Protein AF-B5M6Z6-F1 (afdb_monomer)

Secondary structure (DSSP, 8-state):
-HHHHHHHHHHHHHHHHHGGGTT--------GGG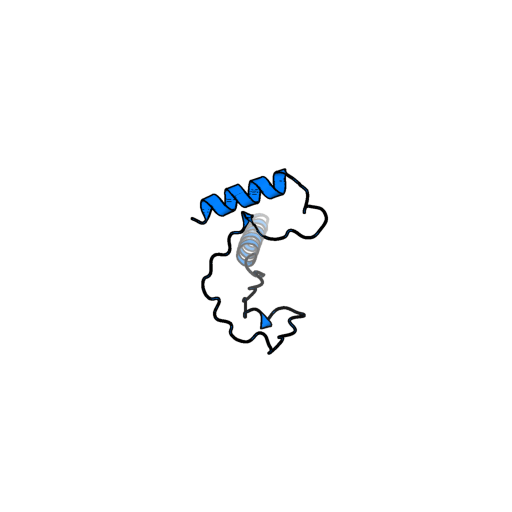STT----TT------------GGGPPP-STTTT-HHHHHHHHHHHHHT-

Sequence (83 aa):
MKTIIWLLLLVCIVYGVVNIEGDRKVVIFRGAKSYPGYRGNHRIQETSPTNRRVDISKVQLYGARKNDPTYRQGLEDLAGLMK

Mean predicted aligned error: 18.93 Å

Solvent-accessible surface area (backbone atoms only — not comparable to full-atom values): 5566 Å² total; per-residue (Å²): 112,71,69,58,54,53,51,52,52,52,51,52,49,53,54,50,63,70,58,68,75,77,78,72,79,78,78,76,83,71,56,78,78,64,45,92,84,57,75,81,67,95,74,72,70,88,68,71,76,71,88,67,85,68,69,57,67,74,56,87,64,75,71,93,60,50,80,39,66,70,58,51,51,54,35,41,56,51,43,62,74,72,110

Radius of gyration: 28.44 Å; Cα contacts (8 Å, |Δi|>4): 17; chains: 1; bounding box: 52×52×59 Å

Foldseek 3Di:
DVVVVVVVVVVVVVVVVVCPPPP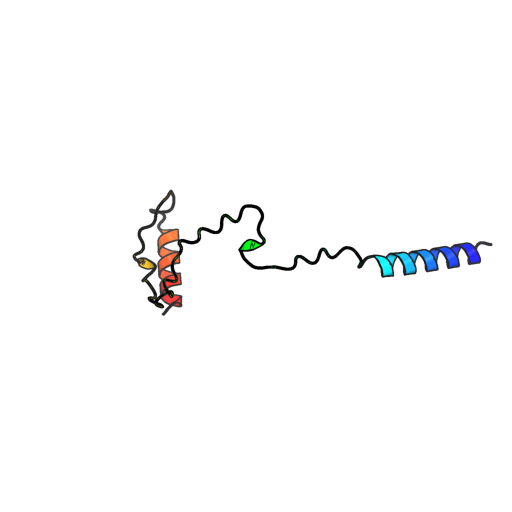PPPPPCPDLVPDDPPPPPVPPPPPPPPPPPDQQLPDQDDDDCSPPVVVSVVSVVVSVVVD

Structure (mmCIF, N/CA/C/O backbone):
data_AF-B5M6Z6-F1
#
_entry.id   AF-B5M6Z6-F1
#
loop_
_atom_site.group_PDB
_atom_site.id
_atom_site.type_symbol
_atom_site.label_atom_id
_atom_site.label_alt_id
_atom_site.label_comp_id
_atom_site.label_asym_id
_atom_site.label_entity_id
_atom_site.label_seq_id
_atom_site.pdbx_PDB_ins_code
_atom_site.Cartn_x
_atom_site.Cartn_y
_atom_site.Cartn_z
_atom_site.occupancy
_atom_site.B_iso_or_equiv
_atom_site.auth_seq_id
_atom_site.auth_comp_id
_atom_site.auth_asym_id
_atom_site.auth_atom_id
_atom_site.pdbx_PDB_model_num
ATOM 1 N N . MET A 1 1 ? 30.339 28.640 -39.314 1.00 65.44 1 MET A N 1
ATOM 2 C CA . MET A 1 1 ? 30.507 28.581 -37.840 1.00 65.44 1 MET A CA 1
ATOM 3 C C . MET A 1 1 ? 29.179 28.431 -37.100 1.00 65.44 1 MET A C 1
ATOM 5 O O . MET A 1 1 ? 29.035 27.457 -36.380 1.00 65.44 1 MET A O 1
ATOM 9 N N . LYS A 1 2 ? 28.177 29.302 -37.318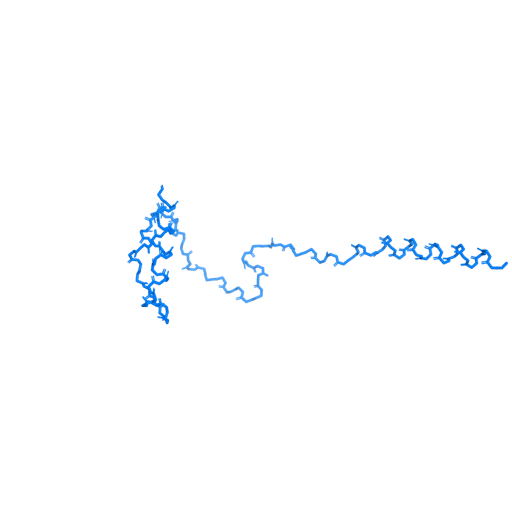 1.00 76.81 2 LYS A N 1
ATOM 10 C CA . LYS A 1 2 ? 26.842 29.183 -36.683 1.00 76.81 2 LYS A CA 1
ATOM 11 C C . LYS A 1 2 ? 26.162 27.815 -36.878 1.00 76.81 2 LYS A C 1
ATOM 13 O O . LYS A 1 2 ? 25.673 27.250 -35.915 1.00 76.81 2 LYS A O 1
ATOM 18 N N . THR A 1 3 ? 26.170 27.255 -38.087 1.00 83.44 3 THR A N 1
ATOM 19 C CA . THR A 1 3 ? 25.528 25.959 -38.404 1.00 83.44 3 THR A CA 1
ATOM 20 C C . THR A 1 3 ? 26.157 24.762 -37.685 1.00 83.44 3 THR A C 1
ATOM 22 O O . THR A 1 3 ? 25.451 23.843 -37.288 1.00 83.44 3 THR A O 1
ATOM 25 N N . ILE A 1 4 ? 27.472 24.800 -37.462 1.00 87.19 4 ILE A N 1
ATOM 26 C CA . ILE A 1 4 ? 28.221 23.760 -36.742 1.00 87.19 4 ILE A CA 1
ATOM 27 C C . ILE A 1 4 ? 27.846 23.767 -35.254 1.00 87.19 4 ILE A C 1
ATOM 29 O O . ILE A 1 4 ? 27.681 22.710 -34.653 1.00 87.19 4 ILE A O 1
ATOM 33 N N . ILE A 1 5 ? 27.640 24.958 -34.681 1.00 89.44 5 ILE A N 1
ATOM 34 C CA . ILE A 1 5 ? 27.197 25.125 -33.290 1.00 89.44 5 ILE A CA 1
ATOM 35 C C . ILE A 1 5 ? 25.792 24.538 -33.103 1.00 89.44 5 ILE A C 1
ATOM 37 O O . ILE A 1 5 ? 25.566 23.800 -32.150 1.00 89.44 5 ILE A O 1
ATOM 41 N N . TRP A 1 6 ? 24.869 24.803 -34.033 1.00 90.50 6 TRP A N 1
ATOM 42 C CA . TRP A 1 6 ? 23.513 24.241 -33.984 1.00 90.50 6 TRP A CA 1
ATOM 43 C C . TRP A 1 6 ? 23.498 22.715 -34.113 1.00 90.50 6 TRP A C 1
ATOM 45 O O . TRP A 1 6 ? 22.757 22.055 -33.388 1.00 90.50 6 TRP A O 1
ATOM 55 N N . LEU A 1 7 ? 24.345 22.149 -34.979 1.00 89.88 7 LEU A N 1
ATOM 56 C CA . LEU A 1 7 ? 24.485 20.697 -35.116 1.00 89.88 7 LEU A CA 1
ATOM 57 C C . LEU A 1 7 ? 25.020 20.044 -33.839 1.00 89.88 7 LEU A C 1
ATOM 59 O O . LEU A 1 7 ? 24.457 19.050 -33.388 1.00 89.88 7 LEU A O 1
ATOM 63 N N . LEU A 1 8 ? 26.056 20.618 -33.222 1.00 89.06 8 LEU A N 1
ATOM 64 C CA . LEU A 1 8 ? 26.585 20.117 -31.949 1.00 89.06 8 LEU A CA 1
ATOM 65 C C . LEU A 1 8 ? 25.543 20.183 -30.829 1.00 89.06 8 LEU A C 1
ATOM 67 O O . LEU A 1 8 ? 25.408 19.235 -30.061 1.00 89.06 8 LEU A O 1
ATOM 71 N N . LEU A 1 9 ? 24.773 21.269 -30.763 1.00 90.19 9 LEU A N 1
ATOM 72 C CA . LEU A 1 9 ? 23.730 21.445 -29.754 1.00 90.19 9 LEU A CA 1
ATOM 73 C C . LEU A 1 9 ? 22.615 20.399 -29.923 1.00 90.19 9 LEU A C 1
ATOM 75 O O . LEU A 1 9 ? 22.192 19.786 -28.945 1.00 90.19 9 LEU A O 1
ATOM 79 N N . LEU A 1 10 ? 22.208 20.122 -31.165 1.00 91.00 10 LEU A N 1
ATOM 80 C CA . LEU A 1 10 ? 21.221 19.086 -31.475 1.00 91.00 10 LEU A CA 1
ATOM 81 C C . LEU A 1 10 ? 21.723 17.693 -31.065 1.00 91.00 10 LEU A C 1
ATOM 83 O O . LEU A 1 10 ? 20.995 16.955 -30.402 1.00 91.00 10 LEU A O 1
ATOM 87 N N . VAL A 1 11 ? 22.979 17.358 -31.375 1.00 91.94 11 VAL A N 1
ATOM 88 C CA . VAL A 1 11 ? 23.600 16.086 -30.960 1.00 91.94 11 VAL A CA 1
ATOM 89 C C . VAL A 1 11 ? 23.640 15.957 -29.434 1.00 91.94 11 VAL A C 1
ATOM 91 O O . VAL A 1 11 ? 23.275 14.907 -28.906 1.00 91.94 11 VAL A O 1
ATOM 94 N N . CYS A 1 12 ? 24.004 17.021 -28.714 1.00 86.81 12 CYS A N 1
ATOM 95 C CA . CYS A 1 12 ? 24.008 17.027 -27.249 1.00 86.81 12 CYS A CA 1
ATOM 96 C C . CYS A 1 12 ? 22.607 16.820 -26.654 1.00 86.81 12 CYS A C 1
ATOM 98 O O . CYS A 1 12 ? 22.470 16.090 -25.674 1.00 86.81 12 CYS A O 1
ATOM 100 N N . ILE A 1 13 ? 21.568 17.421 -27.244 1.00 87.50 13 ILE A N 1
ATOM 101 C CA . ILE A 1 13 ? 20.179 17.235 -26.795 1.00 87.50 13 ILE A CA 1
ATOM 102 C C . ILE A 1 13 ? 19.741 15.785 -27.001 1.00 87.50 13 ILE A C 1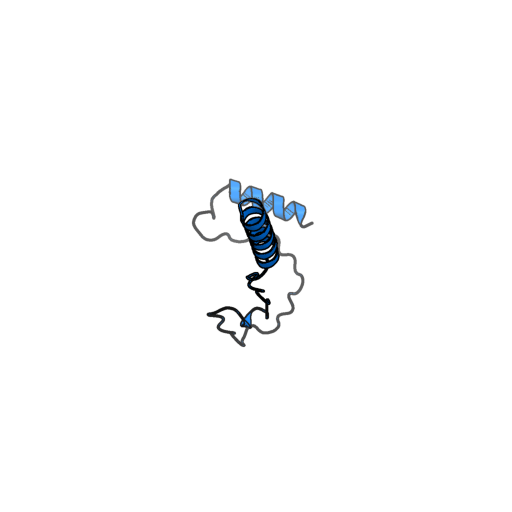
ATOM 104 O O . ILE A 1 13 ? 19.219 15.174 -26.071 1.00 87.50 13 ILE A O 1
ATOM 108 N N . VAL A 1 14 ? 19.980 15.215 -28.185 1.00 87.19 14 VAL A N 1
ATOM 109 C CA . VAL A 1 14 ? 19.616 13.819 -28.480 1.00 87.19 14 VAL A CA 1
ATOM 110 C C . VAL A 1 14 ? 20.347 12.866 -27.535 1.00 87.19 14 VAL A C 1
ATOM 112 O O . VAL A 1 14 ? 19.722 11.982 -26.954 1.00 87.19 14 VAL A O 1
ATOM 115 N N . TYR A 1 15 ? 21.644 13.084 -27.310 1.00 85.50 15 TYR A N 1
ATOM 116 C CA . TYR A 1 15 ? 22.427 12.281 -26.372 1.00 85.50 15 TYR A CA 1
ATOM 117 C C . TYR A 1 15 ? 21.923 12.416 -24.928 1.00 85.50 15 TYR A C 1
ATOM 119 O O . TYR A 1 15 ? 21.837 11.421 -24.212 1.00 85.50 15 TYR A O 1
ATOM 127 N N . GLY A 1 16 ? 21.549 13.623 -24.498 1.00 79.25 16 GLY A N 1
ATOM 128 C CA . GLY A 1 16 ? 20.966 13.859 -23.179 1.00 79.25 16 GLY A CA 1
ATOM 129 C C . GLY A 1 16 ? 19.637 13.129 -22.993 1.00 79.25 16 GLY A C 1
ATOM 130 O O . GLY A 1 16 ? 19.475 12.417 -22.009 1.00 79.25 16 GLY A O 1
ATOM 131 N N . VAL A 1 17 ? 18.719 13.240 -23.958 1.00 77.25 17 VAL A N 1
ATOM 132 C CA . VAL A 1 17 ? 17.391 12.603 -23.897 1.00 77.25 17 VAL A CA 1
ATOM 133 C C . VAL A 1 17 ? 17.489 11.077 -23.878 1.00 77.25 17 VAL A C 1
ATOM 135 O O . VAL A 1 17 ? 16.794 10.440 -23.092 1.00 77.25 17 VAL A O 1
ATOM 138 N N . VAL A 1 18 ? 18.385 10.486 -24.674 1.00 73.00 18 VAL A N 1
ATOM 139 C CA . VAL A 1 18 ? 18.596 9.026 -24.695 1.00 73.00 18 VAL A CA 1
ATOM 140 C C . VAL A 1 18 ? 19.180 8.510 -23.373 1.00 73.00 18 VAL A C 1
ATOM 142 O O . VAL A 1 18 ? 18.866 7.403 -22.950 1.00 73.00 18 VAL A O 1
ATOM 145 N N . ASN A 1 19 ? 19.994 9.308 -22.677 1.00 66.81 19 ASN A N 1
ATOM 146 C CA . ASN A 1 19 ? 20.622 8.901 -21.416 1.00 66.81 19 ASN A CA 1
ATOM 147 C C . ASN A 1 19 ? 19.776 9.190 -20.158 1.00 66.81 19 ASN A C 1
ATOM 149 O O . ASN A 1 19 ? 20.199 8.846 -19.054 1.00 66.81 19 ASN A O 1
ATOM 153 N N . ILE A 1 20 ? 18.577 9.776 -20.288 1.00 62.41 20 ILE A N 1
ATOM 154 C CA . ILE A 1 20 ? 17.683 10.064 -19.145 1.00 62.41 20 ILE A CA 1
ATOM 155 C C . ILE A 1 20 ? 17.092 8.788 -18.507 1.00 62.41 20 ILE A C 1
ATOM 157 O O . ILE A 1 20 ? 16.559 8.836 -17.400 1.00 62.41 20 ILE A O 1
ATOM 161 N N . GLU A 1 21 ? 17.230 7.614 -19.125 1.00 59.31 21 GLU A N 1
ATOM 162 C CA . GLU A 1 21 ? 16.615 6.372 -18.625 1.00 59.31 21 GLU A CA 1
ATOM 163 C C . GLU A 1 21 ? 17.437 5.575 -17.594 1.00 59.31 21 GLU A C 1
ATOM 165 O O . GLU A 1 21 ? 17.042 4.478 -17.195 1.00 59.31 21 GLU A O 1
ATOM 170 N N . GLY A 1 22 ? 18.547 6.128 -17.103 1.00 58.53 22 GLY A N 1
ATOM 171 C CA . GLY A 1 22 ? 19.583 5.353 -16.417 1.00 58.53 22 GLY A CA 1
ATOM 172 C C . GLY A 1 22 ? 19.521 5.180 -14.895 1.00 58.53 22 GLY A C 1
ATOM 173 O O . GLY A 1 22 ? 20.413 4.520 -14.378 1.00 58.53 22 GLY A O 1
ATOM 174 N N . ASP A 1 23 ? 18.545 5.723 -14.156 1.00 56.28 23 ASP A N 1
ATOM 175 C CA . ASP A 1 23 ? 18.500 5.545 -12.683 1.00 56.28 23 ASP A CA 1
ATOM 176 C C . ASP A 1 23 ? 17.151 5.014 -12.182 1.00 56.28 23 ASP A C 1
ATOM 178 O O . ASP A 1 23 ? 16.570 5.455 -11.186 1.00 56.28 23 ASP A O 1
ATOM 182 N N . ARG A 1 24 ? 16.615 4.018 -12.893 1.00 62.22 24 ARG A N 1
ATOM 183 C CA . ARG A 1 24 ? 15.537 3.192 -12.345 1.00 62.22 24 ARG A CA 1
ATOM 184 C C . ARG A 1 24 ? 16.159 2.258 -11.313 1.00 62.22 24 ARG A C 1
ATOM 186 O O . ARG A 1 24 ? 16.589 1.159 -11.653 1.00 62.22 24 ARG A O 1
ATOM 193 N N . LYS A 1 25 ? 16.211 2.686 -10.047 1.00 62.59 25 LYS A N 1
ATOM 194 C CA . LYS A 1 25 ? 16.536 1.802 -8.917 1.00 62.59 25 LYS A CA 1
ATOM 195 C C . LYS A 1 25 ? 15.570 0.622 -8.928 1.00 62.59 25 LYS A C 1
ATOM 197 O O . LYS A 1 25 ? 14.435 0.726 -8.468 1.00 62.59 25 LYS A O 1
ATOM 202 N N . VAL A 1 26 ? 16.012 -0.499 -9.491 1.00 63.28 26 VAL A N 1
ATOM 203 C CA . VAL A 1 26 ? 15.253 -1.745 -9.512 1.00 63.28 26 VAL A CA 1
ATOM 204 C C . VAL A 1 26 ? 15.195 -2.250 -8.075 1.00 63.28 26 VAL A C 1
ATOM 206 O O . VAL A 1 26 ? 16.120 -2.892 -7.579 1.00 63.28 26 VAL A O 1
ATOM 209 N N . VAL A 1 27 ? 14.115 -1.918 -7.372 1.00 64.94 27 VAL A N 1
ATOM 210 C CA . VAL A 1 27 ? 13.824 -2.484 -6.056 1.00 64.94 27 VAL A CA 1
ATOM 211 C C . VAL A 1 27 ? 13.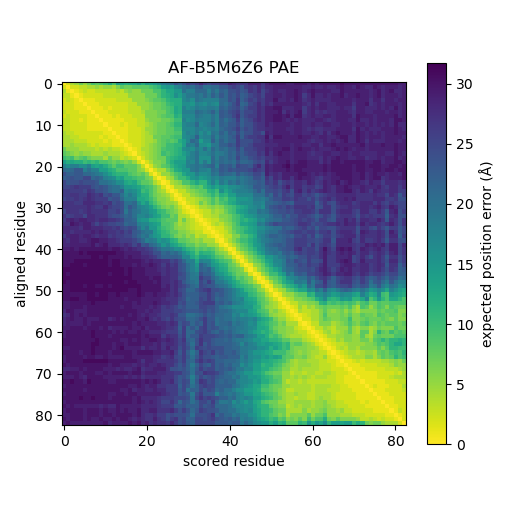370 -3.920 -6.290 1.00 64.94 27 VAL A C 1
ATOM 213 O O . VAL A 1 27 ? 12.189 -4.206 -6.471 1.00 64.94 27 VAL A O 1
ATOM 216 N N . ILE A 1 28 ? 14.338 -4.833 -6.354 1.00 68.62 28 ILE A N 1
ATOM 217 C CA . ILE A 1 28 ? 14.064 -6.266 -6.424 1.00 68.62 28 ILE A CA 1
ATOM 218 C C . ILE A 1 28 ? 13.501 -6.670 -5.064 1.00 68.62 28 ILE A C 1
ATOM 220 O O . ILE A 1 28 ? 14.233 -6.764 -4.076 1.00 68.62 28 ILE A O 1
ATOM 224 N N . PHE A 1 29 ? 12.193 -6.901 -5.011 1.00 64.38 29 PHE A N 1
ATOM 225 C CA . PHE A 1 29 ? 11.544 -7.465 -3.838 1.00 64.38 29 PHE A CA 1
ATOM 226 C C . PHE A 1 29 ? 12.079 -8.886 -3.607 1.00 64.38 29 PHE A C 1
ATOM 228 O O . PHE A 1 29 ? 11.796 -9.799 -4.378 1.00 64.38 29 PHE A O 1
ATOM 235 N N . ARG A 1 30 ? 12.879 -9.079 -2.551 1.00 68.25 30 ARG A N 1
ATOM 236 C CA . ARG A 1 30 ? 13.488 -10.374 -2.189 1.00 68.25 30 ARG A CA 1
ATOM 237 C C . ARG A 1 30 ? 12.737 -11.077 -1.044 1.00 68.25 30 ARG A C 1
ATOM 239 O O . ARG A 1 30 ? 13.291 -11.941 -0.366 1.00 68.25 30 ARG A O 1
ATOM 246 N N . GLY A 1 31 ? 11.465 -10.726 -0.841 1.00 73.00 31 GLY A N 1
ATOM 247 C CA . GLY A 1 31 ? 10.603 -11.276 0.208 1.00 73.00 31 GLY A CA 1
ATOM 248 C C . GLY A 1 31 ? 10.733 -10.556 1.554 1.00 73.00 31 GLY A C 1
ATOM 249 O O . GLY A 1 31 ? 11.529 -9.640 1.720 1.00 73.00 31 GLY A O 1
ATOM 250 N N . ALA A 1 32 ? 9.958 -10.979 2.557 1.00 68.00 32 ALA A N 1
ATOM 251 C CA . ALA A 1 32 ? 9.885 -10.301 3.861 1.00 68.00 32 ALA A CA 1
ATOM 252 C C . ALA A 1 32 ? 11.258 -10.102 4.545 1.00 68.00 32 ALA A C 1
ATOM 254 O O . ALA A 1 32 ? 11.473 -9.109 5.235 1.00 68.00 32 ALA A O 1
ATOM 255 N N . LYS A 1 33 ? 12.215 -11.003 4.280 1.00 69.06 33 LYS A N 1
ATOM 256 C CA . LYS A 1 33 ? 13.587 -10.960 4.811 1.00 69.06 33 LYS A CA 1
ATOM 257 C C . LYS A 1 33 ? 14.437 -9.799 4.283 1.00 69.06 33 LYS A C 1
ATOM 259 O O . LYS A 1 33 ? 15.471 -9.520 4.878 1.00 69.06 33 LYS A O 1
ATOM 264 N N . SER A 1 34 ? 14.051 -9.142 3.187 1.00 71.31 34 SER A N 1
ATOM 265 C CA . SER A 1 34 ? 14.851 -8.060 2.597 1.00 71.31 34 SER A CA 1
ATOM 266 C C . SER A 1 34 ? 14.595 -6.678 3.191 1.00 71.31 34 SER A C 1
ATOM 268 O O . SER A 1 34 ? 15.250 -5.723 2.783 1.00 71.31 34 SER A O 1
ATOM 270 N N . TYR A 1 35 ? 13.665 -6.548 4.142 1.00 68.62 35 TYR A N 1
ATOM 271 C CA . TYR A 1 35 ? 13.410 -5.274 4.808 1.00 68.62 35 TYR A CA 1
ATOM 272 C C . TYR A 1 35 ? 14.429 -5.002 5.925 1.00 68.62 35 TYR A C 1
ATOM 274 O O . TYR A 1 35 ? 14.610 -5.852 6.806 1.00 68.62 35 TYR A O 1
ATOM 282 N N . PRO A 1 36 ? 15.053 -3.808 5.953 1.00 64.81 36 PRO A N 1
ATOM 283 C CA . PRO A 1 36 ? 15.848 -3.367 7.093 1.00 64.81 36 PRO A CA 1
ATOM 284 C C . PRO A 1 36 ? 14.992 -3.399 8.366 1.00 64.81 36 PRO A C 1
ATOM 286 O O . PRO A 1 36 ? 13.950 -2.754 8.433 1.00 64.81 36 PRO A O 1
ATOM 289 N N . GLY A 1 37 ? 15.407 -4.184 9.363 1.00 72.00 37 GLY A N 1
ATOM 290 C CA . GLY A 1 37 ? 14.658 -4.369 10.612 1.00 72.00 37 GLY A CA 1
ATOM 291 C C . GLY A 1 37 ? 13.788 -5.630 10.680 1.00 72.00 37 GLY A C 1
ATOM 292 O O . GLY A 1 37 ? 13.180 -5.872 11.724 1.00 72.00 37 GLY A O 1
ATOM 293 N N . TYR A 1 38 ? 13.757 -6.471 9.638 1.00 67.25 38 TYR A N 1
ATOM 294 C CA . TYR A 1 38 ? 13.076 -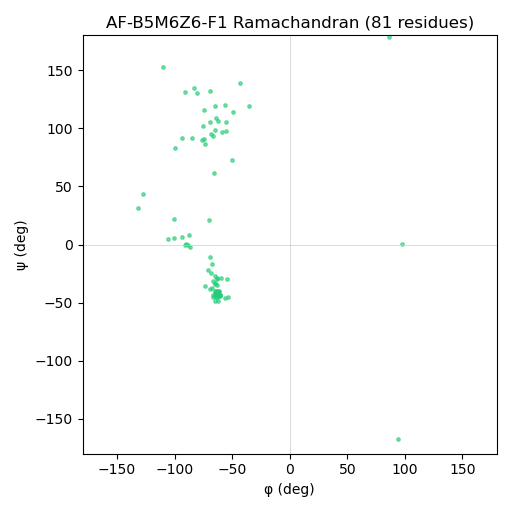7.767 9.704 1.00 67.25 38 TYR A CA 1
ATOM 295 C C . TYR A 1 38 ? 13.757 -8.698 10.720 1.00 67.25 38 TYR A C 1
ATOM 297 O O . TYR A 1 38 ? 14.750 -9.369 10.434 1.00 67.25 38 TYR A O 1
ATOM 305 N N . ARG A 1 39 ? 13.201 -8.766 11.932 1.00 69.19 39 ARG A N 1
ATOM 306 C CA . ARG A 1 39 ? 13.520 -9.804 12.915 1.00 69.19 39 ARG A CA 1
ATOM 307 C C . ARG A 1 39 ? 12.649 -11.010 12.601 1.00 69.19 39 ARG A C 1
ATOM 309 O O . ARG A 1 39 ? 11.509 -11.092 13.049 1.00 69.19 39 ARG A O 1
ATOM 316 N N . GLY A 1 40 ? 13.179 -11.920 11.786 1.00 63.50 40 GLY A N 1
ATOM 317 C CA . GLY A 1 40 ? 12.535 -13.194 11.483 1.00 63.50 40 GLY A CA 1
ATOM 318 C C . GLY A 1 40 ? 12.322 -13.975 12.770 1.00 63.50 40 GLY A C 1
ATOM 319 O O . GLY A 1 40 ? 13.235 -14.631 13.265 1.00 63.50 40 GLY A O 1
ATOM 320 N N . ASN A 1 41 ? 11.127 -13.879 13.339 1.00 58.34 41 ASN A N 1
ATOM 321 C CA . ASN A 1 41 ? 10.764 -14.653 14.506 1.00 58.34 41 ASN A CA 1
ATOM 322 C C . ASN A 1 41 ? 10.503 -16.080 14.005 1.00 58.34 41 ASN A C 1
ATOM 324 O O . ASN A 1 41 ? 9.469 -16.344 13.398 1.00 58.34 41 ASN A O 1
ATOM 328 N N . HIS A 1 42 ? 11.451 -17.000 14.207 1.00 57.66 42 HIS A N 1
ATOM 329 C CA . H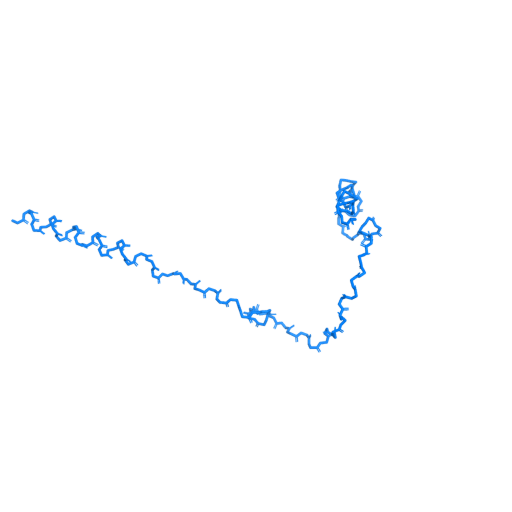IS A 1 42 ? 11.394 -18.398 13.733 1.00 57.66 42 HIS A CA 1
ATOM 330 C C . HIS A 1 42 ? 10.345 -19.241 14.493 1.00 57.66 42 HIS A C 1
ATOM 332 O O . HIS A 1 42 ? 10.421 -20.463 14.550 1.00 57.66 42 HIS A O 1
ATOM 338 N N . ARG A 1 43 ? 9.363 -18.581 15.114 1.00 50.94 43 ARG A N 1
ATOM 339 C CA . ARG A 1 43 ? 8.328 -19.173 15.960 1.00 50.94 43 ARG A CA 1
ATOM 340 C C . ARG A 1 43 ? 6.935 -18.674 15.588 1.00 50.94 43 ARG A C 1
ATOM 342 O O . ARG A 1 43 ? 6.068 -18.562 16.444 1.00 50.94 43 ARG A O 1
ATOM 349 N N . ILE A 1 44 ? 6.708 -18.364 14.317 1.00 53.88 44 ILE A N 1
ATOM 350 C CA . ILE A 1 44 ? 5.353 -18.399 13.772 1.00 53.88 44 ILE A CA 1
ATOM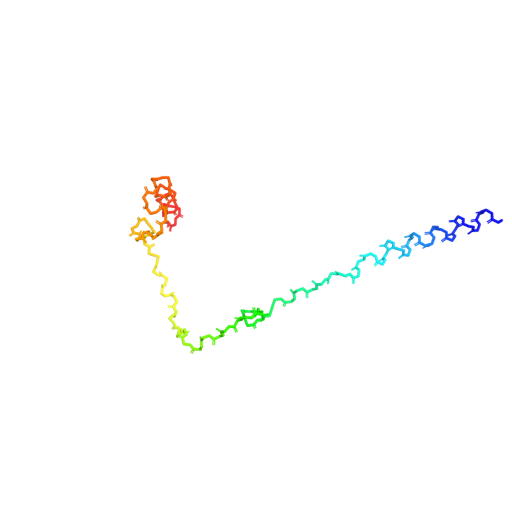 351 C C . ILE A 1 44 ? 5.288 -19.725 13.042 1.00 53.88 44 ILE A C 1
ATOM 353 O O . ILE A 1 44 ? 5.623 -19.835 11.868 1.00 53.88 44 ILE A O 1
ATOM 357 N N . GLN A 1 45 ? 5.004 -20.756 13.837 1.00 52.69 45 GLN A N 1
ATOM 358 C CA . GLN A 1 45 ? 4.623 -22.065 13.341 1.00 52.69 45 GLN A CA 1
ATOM 359 C C . GLN A 1 45 ? 3.637 -21.871 12.197 1.00 52.69 45 GLN A C 1
ATOM 361 O O . GLN A 1 45 ? 2.749 -21.020 12.284 1.00 52.69 45 GLN A O 1
ATOM 366 N N . GLU A 1 46 ? 3.821 -22.676 11.161 1.00 52.47 46 GLU A N 1
ATOM 367 C CA . GLU A 1 46 ? 2.869 -22.980 10.105 1.00 52.47 46 GLU A CA 1
ATOM 368 C C . GLU A 1 46 ? 1.521 -23.394 10.715 1.00 52.47 46 GLU A C 1
ATOM 370 O O . GLU A 1 46 ? 1.114 -24.550 10.700 1.00 52.47 46 GLU A O 1
ATOM 375 N N . THR A 1 47 ? 0.780 -22.443 11.268 1.00 52.62 47 THR A N 1
ATOM 376 C CA . THR A 1 47 ? -0.664 -22.553 11.287 1.00 52.62 47 THR A CA 1
ATOM 377 C C . THR A 1 47 ? -1.037 -22.200 9.868 1.00 52.62 47 THR A C 1
ATOM 379 O O . THR A 1 47 ? -1.178 -21.029 9.519 1.00 52.62 47 THR A O 1
ATOM 382 N N . SER A 1 48 ? -1.098 -23.232 9.019 1.00 52.53 48 SER A N 1
ATOM 383 C CA . SER A 1 48 ? -1.898 -23.184 7.799 1.00 52.53 48 SER A CA 1
ATOM 384 C C . SER A 1 48 ? -3.146 -22.376 8.149 1.00 52.53 48 SER A C 1
ATOM 386 O O . SER A 1 48 ? -3.797 -22.734 9.140 1.00 52.53 48 SER A O 1
ATOM 388 N N . PRO A 1 49 ? -3.421 -21.232 7.493 1.00 57.19 49 PRO A N 1
ATOM 389 C CA . PRO A 1 49 ? -4.590 -20.454 7.826 1.00 57.19 49 PRO A CA 1
ATOM 390 C C . PRO A 1 49 ? -5.750 -21.340 7.416 1.00 57.19 49 PRO A C 1
ATOM 392 O O . PRO A 1 49 ? -6.142 -21.376 6.251 1.00 57.19 49 PRO A O 1
ATOM 395 N N . THR A 1 50 ? -6.268 -22.121 8.362 1.00 56.41 50 THR A N 1
ATOM 396 C CA . THR A 1 50 ? -7.562 -22.753 8.222 1.00 56.41 50 THR A CA 1
ATOM 397 C C . THR A 1 50 ? -8.450 -21.609 7.789 1.00 56.41 50 THR A C 1
ATOM 399 O O . THR A 1 50 ? -8.562 -20.624 8.520 1.00 56.41 50 THR A O 1
ATOM 402 N N . ASN A 1 51 ? -8.944 -21.693 6.554 1.00 56.34 51 ASN A N 1
ATOM 403 C CA . ASN A 1 51 ? -9.756 -20.700 5.863 1.00 56.34 51 ASN A CA 1
ATOM 404 C C . ASN A 1 51 ? -11.103 -20.567 6.581 1.00 56.34 51 ASN A C 1
ATOM 406 O O . ASN A 1 51 ? -12.168 -20.908 6.076 1.00 56.34 51 ASN A O 1
ATOM 410 N N . ARG A 1 52 ? -11.043 -20.163 7.843 1.00 57.91 52 ARG A N 1
ATOM 411 C CA . ARG A 1 52 ? -12.170 -19.920 8.701 1.00 57.91 52 ARG A CA 1
ATOM 412 C C . ARG A 1 52 ? -12.426 -18.443 8.525 1.00 57.91 52 ARG A C 1
ATOM 414 O O . ARG A 1 52 ? -11.808 -17.618 9.190 1.00 57.91 52 ARG A O 1
ATOM 421 N N . ARG A 1 53 ? -13.299 -18.123 7.572 1.00 61.84 53 ARG A N 1
ATOM 422 C CA . ARG A 1 53 ? -13.886 -16.788 7.470 1.00 61.84 53 ARG A CA 1
ATOM 423 C C . ARG A 1 53 ? -14.533 -16.493 8.824 1.00 61.84 53 ARG A C 1
ATOM 425 O O . ARG A 1 53 ? -15.523 -17.122 9.193 1.00 61.84 53 ARG A O 1
ATOM 432 N N . VAL A 1 54 ? -13.893 -15.636 9.613 1.00 66.88 54 VAL A N 1
ATOM 433 C CA . VAL A 1 54 ? -14.433 -15.167 10.889 1.00 66.88 54 VAL A CA 1
ATOM 434 C C . VAL A 1 54 ? -15.380 -14.021 10.573 1.00 66.88 54 VAL A C 1
ATOM 436 O O . VAL A 1 54 ? -15.059 -13.157 9.763 1.00 66.88 54 VAL A O 1
ATOM 439 N N . ASP A 1 55 ? -16.553 -14.040 11.193 1.00 72.31 55 ASP A N 1
ATOM 440 C CA . ASP A 1 55 ? -17.550 -12.984 11.062 1.00 72.31 55 ASP A CA 1
ATOM 441 C C . ASP A 1 55 ? -16.986 -11.658 11.600 1.00 72.31 55 ASP A C 1
ATOM 443 O O . ASP A 1 55 ? -16.818 -11.480 12.809 1.00 72.31 55 ASP A O 1
ATOM 447 N N . ILE A 1 56 ? -16.660 -10.744 10.681 1.00 75.31 56 ILE A N 1
ATOM 448 C CA . ILE A 1 56 ? -15.998 -9.468 10.979 1.00 75.31 56 ILE A CA 1
ATOM 449 C C . ILE A 1 56 ? -16.930 -8.532 11.766 1.00 75.31 56 ILE A C 1
ATOM 451 O O . ILE A 1 56 ? -16.450 -7.713 12.552 1.00 75.31 56 ILE A O 1
ATOM 455 N N . SER A 1 57 ? -18.253 -8.706 11.653 1.00 71.25 57 SER A N 1
ATOM 456 C CA . SER A 1 57 ? -19.240 -7.883 12.369 1.00 71.25 57 SER A CA 1
ATOM 457 C C . SER A 1 57 ? -19.144 -8.023 13.896 1.00 71.25 57 SER A C 1
ATOM 459 O O . SER A 1 57 ? -19.414 -7.079 14.638 1.00 71.25 57 SER A O 1
ATOM 461 N N . LYS A 1 58 ? -18.700 -9.189 14.386 1.00 73.19 58 LYS A N 1
ATOM 462 C CA . LYS A 1 58 ? -18.653 -9.524 15.822 1.00 73.19 58 LYS A CA 1
ATOM 463 C C . LYS A 1 58 ? -17.269 -9.382 16.445 1.00 73.19 58 LYS A C 1
ATOM 465 O O . LYS A 1 58 ? -17.079 -9.747 17.607 1.00 73.19 58 LYS A O 1
ATOM 470 N N . VAL A 1 59 ? -16.292 -8.872 15.701 1.00 72.31 59 VAL A N 1
ATOM 471 C CA . VAL A 1 59 ? -14.927 -8.723 16.210 1.00 72.31 59 VAL A CA 1
ATOM 472 C C . VAL A 1 59 ? -14.899 -7.639 17.292 1.00 72.31 59 VAL A C 1
ATOM 474 O O . VAL A 1 59 ? -15.455 -6.550 17.133 1.00 72.31 59 VAL A O 1
ATOM 477 N N . GLN A 1 60 ? -14.259 -7.944 18.425 1.00 78.12 60 GLN A N 1
ATOM 478 C CA . GLN A 1 60 ? -14.015 -6.946 19.463 1.00 78.12 60 GLN A CA 1
ATOM 479 C C . GLN A 1 60 ? -13.078 -5.873 18.910 1.00 78.12 60 GLN A C 1
ATOM 481 O O . GLN A 1 60 ? -11.952 -6.158 18.507 1.00 78.12 60 GLN A O 1
ATOM 486 N N . LEU A 1 61 ? -13.562 -4.634 18.880 1.00 77.56 61 LEU A N 1
ATOM 487 C CA . LEU A 1 61 ? -12.807 -3.495 18.381 1.00 77.56 61 LEU A CA 1
ATOM 488 C C . LEU A 1 61 ? -12.038 -2.852 19.536 1.00 77.56 61 LEU A C 1
ATOM 490 O O . LEU A 1 61 ? -12.605 -2.568 20.592 1.00 77.56 61 LEU A O 1
ATOM 494 N N . TYR A 1 62 ? -10.749 -2.595 19.325 1.00 78.56 62 TYR A N 1
ATOM 495 C CA . TYR A 1 62 ? -9.877 -1.937 20.298 1.00 78.56 62 TYR A CA 1
ATOM 496 C C . TYR A 1 62 ? -9.503 -0.524 19.822 1.00 78.56 62 TYR A C 1
ATOM 498 O O . TYR A 1 62 ? -9.456 -0.246 18.625 1.00 78.56 62 TYR A O 1
ATOM 506 N N . GLY A 1 63 ? -9.223 0.381 20.765 1.00 80.50 63 GLY A N 1
ATOM 507 C CA . GLY A 1 63 ? -8.775 1.750 20.479 1.00 80.50 63 GLY A CA 1
ATOM 508 C C . GLY A 1 63 ? -9.889 2.802 20.420 1.00 80.50 63 GLY A C 1
ATOM 509 O O . GLY A 1 63 ? -11.019 2.569 20.845 1.00 80.50 63 GLY A O 1
ATOM 510 N N . ALA A 1 64 ? -9.550 3.992 19.917 1.00 78.31 64 ALA A N 1
ATOM 511 C CA . ALA A 1 64 ? -10.413 5.178 19.961 1.00 78.31 64 ALA A CA 1
ATOM 512 C C . ALA A 1 64 ? -11.707 5.043 19.136 1.00 78.31 64 ALA A C 1
ATOM 514 O O . ALA A 1 64 ? -12.718 5.647 19.474 1.00 78.31 64 ALA A O 1
ATOM 515 N N . ARG A 1 65 ? -11.692 4.219 18.080 1.00 69.25 65 ARG A N 1
ATOM 516 C CA . ARG A 1 65 ? -12.825 4.034 17.155 1.00 69.25 65 ARG A CA 1
ATOM 517 C C . ARG A 1 65 ? -13.742 2.863 17.513 1.00 69.25 65 ARG A C 1
ATOM 519 O O . ARG A 1 65 ? -14.661 2.557 16.766 1.00 69.25 65 ARG A O 1
ATOM 526 N N . LYS A 1 66 ? -13.529 2.212 18.662 1.00 74.38 66 LYS A N 1
ATOM 527 C CA . LYS A 1 66 ? -14.326 1.047 19.092 1.00 74.38 66 LYS A CA 1
ATOM 528 C C . LYS A 1 66 ? -15.827 1.333 19.245 1.00 74.38 66 LYS A C 1
ATOM 530 O O . LYS A 1 66 ? -16.636 0.429 19.079 1.00 74.38 66 LYS A O 1
ATOM 535 N N . ASN A 1 67 ? -16.168 2.582 19.566 1.00 76.44 67 ASN A N 1
ATOM 536 C CA . ASN A 1 67 ? -17.538 3.050 19.780 1.00 76.44 67 ASN A CA 1
ATOM 537 C C . ASN A 1 67 ? -18.052 3.907 18.611 1.00 76.44 67 ASN A C 1
ATOM 539 O O . ASN A 1 67 ? -19.128 4.482 18.727 1.00 76.44 67 ASN A O 1
ATOM 543 N N . ASP A 1 68 ? -17.286 4.047 17.523 1.00 85.38 68 ASP A N 1
ATOM 544 C CA . ASP A 1 68 ? -17.708 4.842 16.370 1.00 85.38 68 ASP A CA 1
ATOM 545 C C . ASP A 1 68 ? -18.786 4.065 15.587 1.00 85.38 68 ASP A C 1
ATOM 547 O O . ASP A 1 68 ? -18.495 2.981 15.063 1.00 85.38 68 ASP A O 1
ATOM 551 N N . PRO A 1 69 ? -20.030 4.575 15.514 1.00 83.06 69 PRO A N 1
ATOM 552 C CA . PRO A 1 69 ? -21.117 3.879 14.832 1.00 83.06 69 PRO A CA 1
ATOM 553 C C . PRO A 1 69 ? -20.858 3.750 13.326 1.00 83.06 69 PRO A C 1
ATOM 555 O O . PRO A 1 69 ? -21.185 2.723 12.735 1.00 83.06 69 PRO A O 1
ATOM 558 N N . THR A 1 70 ? -20.194 4.736 12.718 1.00 87.62 70 THR A N 1
ATOM 559 C CA . THR A 1 70 ? -19.838 4.733 11.290 1.00 87.62 70 THR A CA 1
ATOM 560 C C . THR A 1 70 ? -18.859 3.610 10.982 1.00 87.62 70 THR A C 1
ATOM 562 O O . THR A 1 70 ? -18.953 2.930 9.962 1.00 87.62 70 THR A O 1
ATOM 565 N N . TYR A 1 71 ? -17.913 3.393 11.896 1.00 83.06 71 TYR A N 1
ATOM 566 C CA . TYR A 1 71 ? -16.918 2.341 11.759 1.00 83.06 71 TYR A CA 1
ATOM 567 C C . TYR A 1 71 ? -17.547 0.947 11.868 1.00 83.06 71 TYR A C 1
ATOM 569 O O . TYR A 1 71 ? -17.172 0.052 11.115 1.00 83.06 71 TYR A O 1
ATOM 577 N N . ARG A 1 72 ? -18.544 0.767 12.747 1.00 81.38 72 ARG A N 1
ATOM 578 C CA . ARG A 1 72 ? -19.307 -0.488 12.827 1.00 81.38 72 ARG A CA 1
ATOM 579 C C . ARG A 1 72 ? -20.147 -0.752 11.586 1.00 81.38 72 ARG A C 1
ATOM 581 O O . ARG A 1 72 ? -20.084 -1.865 11.074 1.00 81.38 72 ARG A O 1
ATOM 588 N N . GLN A 1 73 ? -20.834 0.264 11.072 1.00 87.50 73 GLN A N 1
ATOM 589 C CA . GLN A 1 73 ? -21.613 0.141 9.840 1.00 87.50 73 GLN A CA 1
ATOM 590 C C . GLN A 1 73 ? -20.738 -0.338 8.674 1.00 87.50 73 GLN A C 1
ATOM 592 O O . GLN A 1 73 ? -21.071 -1.306 8.000 1.00 87.50 73 GLN A O 1
ATOM 597 N N . GLY A 1 74 ? -19.553 0.257 8.503 1.00 86.81 74 GLY A N 1
ATOM 598 C CA . GLY A 1 74 ? -18.630 -0.154 7.443 1.00 86.81 74 GLY A CA 1
ATOM 599 C C . GLY A 1 74 ? -18.119 -1.595 7.580 1.00 86.81 74 GLY A C 1
ATOM 600 O O . GLY A 1 74 ? -17.838 -2.242 6.572 1.00 86.81 74 GLY A O 1
ATOM 601 N N . LEU A 1 75 ? -18.008 -2.126 8.804 1.00 85.94 75 LEU A N 1
ATOM 602 C CA . LEU A 1 75 ? -17.637 -3.528 9.028 1.00 85.94 75 LEU A CA 1
ATOM 603 C C . LEU A 1 75 ? -18.779 -4.492 8.698 1.00 85.94 75 LEU A C 1
ATOM 605 O O . LEU A 1 75 ? -18.513 -5.584 8.200 1.00 85.94 75 LEU A O 1
ATOM 609 N N . GLU A 1 76 ? -20.026 -4.104 8.962 1.00 84.50 76 GLU A N 1
ATOM 610 C CA . GLU A 1 76 ? -21.207 -4.878 8.569 1.00 84.50 76 GLU A CA 1
ATOM 611 C C . GLU A 1 76 ? -21.360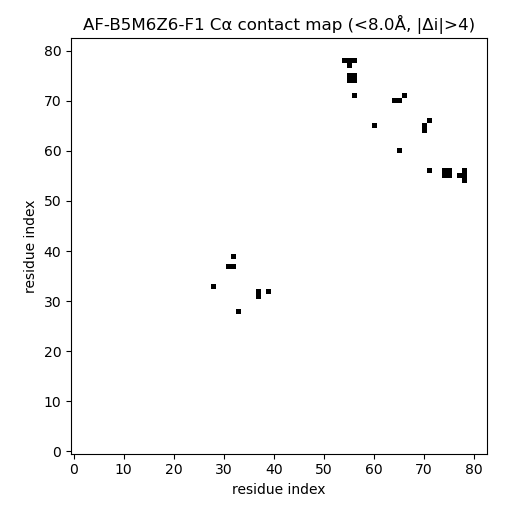 -4.917 7.047 1.00 84.50 76 GLU A C 1
ATOM 613 O O . GLU A 1 76 ? -21.523 -5.998 6.476 1.00 84.50 76 GLU A O 1
ATOM 618 N N . ASP A 1 77 ? -21.199 -3.770 6.385 1.00 86.94 77 ASP A N 1
ATOM 619 C CA . ASP A 1 77 ? -21.245 -3.673 4.925 1.00 86.94 77 ASP A CA 1
ATOM 620 C C . ASP A 1 77 ? -20.138 -4.531 4.282 1.00 86.94 77 ASP A C 1
ATOM 622 O O . ASP A 1 77 ? -20.383 -5.295 3.343 1.00 86.94 77 ASP A O 1
ATOM 626 N N . LEU A 1 78 ? -18.920 -4.484 4.839 1.00 85.62 78 LEU A N 1
ATOM 627 C CA . LEU A 1 78 ? -17.803 -5.323 4.401 1.00 85.62 78 LEU A CA 1
ATOM 628 C C . LEU A 1 78 ? -18.072 -6.817 4.639 1.00 85.62 78 LEU A C 1
ATOM 630 O O . LEU A 1 78 ? -17.780 -7.641 3.773 1.00 85.62 78 LEU A O 1
ATOM 634 N N . ALA A 1 79 ? -18.636 -7.181 5.793 1.00 83.31 79 ALA A N 1
ATOM 635 C CA . ALA A 1 79 ? -18.998 -8.564 6.094 1.00 83.31 79 ALA A CA 1
ATOM 636 C C . ALA A 1 79 ? -20.072 -9.096 5.128 1.00 83.31 79 ALA A C 1
ATOM 638 O O . ALA A 1 79 ? -20.024 -10.267 4.745 1.00 83.31 79 ALA A O 1
ATOM 639 N N . GLY A 1 80 ? -21.001 -8.238 4.693 1.00 83.56 80 GLY A N 1
ATOM 640 C CA . GLY A 1 80 ? -21.988 -8.553 3.660 1.00 83.56 80 GLY A CA 1
ATOM 641 C C . GLY A 1 80 ? -21.358 -8.891 2.307 1.00 83.56 80 GLY A C 1
ATOM 642 O O . GLY A 1 80 ? -21.788 -9.844 1.664 1.00 83.56 80 GLY A O 1
ATOM 643 N N . LEU A 1 81 ? -20.301 -8.174 1.914 1.00 83.38 81 LEU A N 1
ATOM 644 C CA . LEU A 1 81 ? -19.559 -8.418 0.667 1.00 83.38 81 LEU A CA 1
ATOM 645 C C . LEU A 1 81 ? -18.726 -9.709 0.683 1.00 83.38 81 LEU A C 1
ATOM 647 O O . LEU A 1 81 ? -18.360 -10.217 -0.373 1.00 83.38 81 LEU A O 1
ATOM 651 N N . MET A 1 82 ? -18.381 -10.222 1.865 1.00 71.81 82 MET A N 1
ATOM 652 C CA . MET A 1 82 ? -17.541 -11.416 2.021 1.00 71.81 82 MET A CA 1
ATOM 653 C C . MET A 1 82 ? -18.331 -12.736 2.072 1.00 71.81 82 MET A C 1
ATOM 655 O O . MET A 1 82 ? -17.713 -13.800 2.224 1.00 71.81 82 MET A O 1
ATOM 659 N N . LYS A 1 83 ? -19.665 -12.683 1.970 1.00 62.78 83 LYS A N 1
ATOM 660 C CA . LYS A 1 83 ? -20.517 -13.859 1.731 1.00 62.78 83 LYS A CA 1
ATOM 661 C C . LYS A 1 83 ? -20.383 -14.320 0.287 1.00 62.78 83 LYS A C 1
ATOM 663 O O . LYS A 1 83 ? -20.077 -15.522 0.119 1.00 62.78 83 LYS A O 1
#

Organism: Schistosoma japonicum (NCBI:txid6182)

pLDDT: mean 72.93, std 11.71, range [50.94, 91.94]